Protein AF-U2EFZ4-F1 (afdb_monomer_lite)

Secondary structure (DSSP, 8-state):
--HHHHHHHHHHHHHHHHHHHHH------GGGEEEEEEEEE--SSSSS-EEEEEEEETTT--EEEEEE-TTS-EEEEEEE-----TT---EEEEEE-SSSSSSPEEEEEE--TT--EEEEEEEETTTTEEEEEEEEE-

Foldseek 3Di:
DDPVVVVVVVVVVVLVVVVCVVPVDPPDDPPQKDWADWDWDQQQLPPGTWIWTWIARNPQRWIKIWTQDPVRDIAIDGDHPPVCPPPFPHWDWDWDDPVPPNGTWIWIWTPDPPKIWIWTWHQDNVVRHIDTPDIDID

pLDDT: mean 73.67, std 16.58, range [37.84, 95.06]

Organism: NCBI:txid1033810

Structure (mmCIF, N/CA/C/O backbone):
data_AF-U2EFZ4-F1
#
_entry.id   AF-U2EFZ4-F1
#
loop_
_atom_site.group_PDB
_atom_site.id
_atom_site.type_symbol
_atom_site.label_atom_id
_atom_site.label_alt_id
_atom_site.label_comp_id
_atom_site.label_asym_id
_atom_site.label_entity_id
_atom_site.label_seq_id
_atom_site.pdbx_PDB_ins_code
_atom_site.Cartn_x
_atom_site.Cartn_y
_atom_site.Cartn_z
_atom_site.occupancy
_atom_site.B_iso_or_equiv
_atom_site.auth_seq_id
_atom_site.auth_comp_id
_atom_site.auth_asym_id
_atom_site.auth_atom_id
_atom_site.pdbx_PDB_model_num
ATOM 1 N N . MET A 1 1 ? 12.080 -4.711 21.475 1.00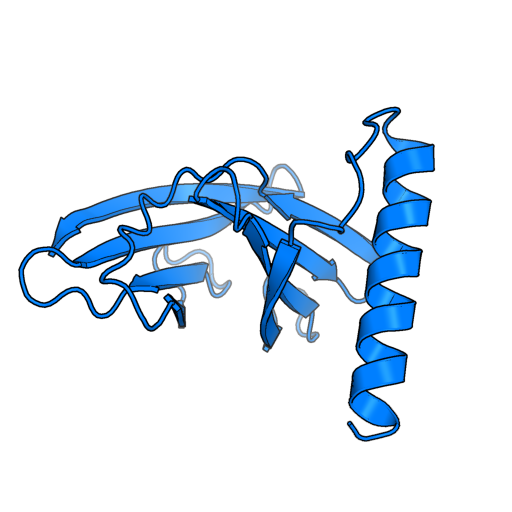 51.19 1 MET A N 1
ATOM 2 C CA . MET A 1 1 ? 12.094 -4.256 20.070 1.00 51.19 1 MET A CA 1
ATOM 3 C C . MET A 1 1 ? 13.453 -4.601 19.477 1.00 51.19 1 MET A C 1
ATOM 5 O O . MET A 1 1 ? 14.454 -4.150 20.029 1.00 51.19 1 MET A O 1
ATOM 9 N N . ASP A 1 2 ? 13.510 -5.480 18.474 1.00 50.62 2 ASP A N 1
ATOM 10 C CA . ASP A 1 2 ? 14.785 -5.988 17.942 1.00 50.62 2 ASP A CA 1
ATOM 11 C C . ASP A 1 2 ? 15.485 -4.972 17.013 1.00 50.62 2 ASP A C 1
ATOM 13 O O . ASP A 1 2 ? 14.916 -3.947 16.627 1.00 50.62 2 ASP A O 1
ATOM 17 N N . HIS A 1 3 ? 16.744 -5.241 16.664 1.00 37.84 3 HIS A N 1
ATOM 18 C CA . HIS A 1 3 ? 17.540 -4.365 15.799 1.00 37.84 3 HIS A CA 1
ATOM 19 C C . HIS A 1 3 ? 16.974 -4.205 14.378 1.00 37.84 3 HIS A C 1
ATOM 21 O O . HIS A 1 3 ? 17.187 -3.155 13.772 1.00 37.84 3 HIS A O 1
ATOM 27 N N . LYS A 1 4 ? 16.242 -5.195 13.851 1.00 43.72 4 LYS A N 1
ATOM 28 C CA . LYS A 1 4 ? 15.653 -5.134 12.505 1.00 43.72 4 LYS A CA 1
ATOM 29 C C . LYS A 1 4 ? 14.493 -4.144 12.459 1.00 43.72 4 LYS A C 1
ATOM 31 O O . LYS A 1 4 ? 14.428 -3.338 11.537 1.00 43.72 4 LYS A O 1
ATOM 36 N N . HIS A 1 5 ? 13.649 -4.129 13.490 1.00 38.03 5 HIS A N 1
ATOM 37 C CA . HIS A 1 5 ? 12.537 -3.180 13.597 1.00 38.03 5 HIS A CA 1
ATOM 38 C C . HIS A 1 5 ? 13.023 -1.726 13.665 1.00 38.03 5 HIS A C 1
ATOM 40 O O . HIS A 1 5 ? 12.467 -0.857 13.002 1.00 38.03 5 HIS A O 1
ATOM 46 N N . LYS A 1 6 ? 14.105 -1.454 14.408 1.00 41.19 6 LYS A N 1
ATOM 47 C CA . LYS A 1 6 ? 14.703 -0.108 14.476 1.00 41.19 6 LYS A CA 1
ATOM 48 C C . LYS A 1 6 ? 15.281 0.347 13.134 1.00 41.19 6 LYS A C 1
ATOM 50 O O . LYS A 1 6 ? 15.184 1.522 12.801 1.00 41.19 6 LYS A O 1
ATOM 55 N N . LEU A 1 7 ? 15.873 -0.577 12.375 1.00 47.34 7 LEU A N 1
ATOM 56 C CA . LEU A 1 7 ? 16.471 -0.280 11.077 1.00 47.34 7 LEU A CA 1
ATOM 57 C C . LEU A 1 7 ? 15.397 0.038 10.026 1.00 47.34 7 LEU A C 1
ATOM 59 O O . LEU A 1 7 ? 15.525 1.026 9.314 1.00 47.34 7 LEU A O 1
ATOM 63 N N . ILE A 1 8 ? 14.312 -0.741 9.986 1.00 51.56 8 ILE A N 1
ATOM 64 C CA . ILE A 1 8 ? 13.172 -0.511 9.081 1.00 51.56 8 ILE A CA 1
ATOM 65 C C . ILE A 1 8 ? 12.522 0.846 9.362 1.00 51.56 8 ILE A C 1
ATOM 67 O O . ILE A 1 8 ? 12.269 1.606 8.431 1.00 51.56 8 ILE A O 1
ATOM 71 N N . ILE A 1 9 ? 12.321 1.189 10.636 1.00 52.38 9 ILE A N 1
ATOM 72 C CA . ILE A 1 9 ? 11.780 2.495 11.031 1.00 52.38 9 ILE A CA 1
ATOM 73 C C . ILE A 1 9 ? 12.731 3.625 10.624 1.00 52.38 9 ILE A C 1
ATOM 75 O O . ILE A 1 9 ? 12.282 4.618 10.066 1.00 52.38 9 ILE A O 1
ATOM 79 N N . ALA A 1 10 ? 14.043 3.473 10.827 1.00 51.47 10 ALA A N 1
ATOM 80 C CA . ALA A 1 10 ? 15.019 4.489 10.434 1.00 51.47 10 ALA A CA 1
ATOM 81 C C . ALA A 1 10 ? 15.064 4.715 8.912 1.00 51.47 10 ALA A C 1
ATOM 83 O O . ALA A 1 10 ? 15.099 5.863 8.475 1.00 51.47 10 ALA A O 1
ATOM 84 N N . PHE A 1 11 ? 15.017 3.650 8.102 1.00 57.38 11 PHE A N 1
ATOM 85 C CA . PHE A 1 11 ? 14.945 3.771 6.640 1.00 57.38 11 PHE A CA 1
ATOM 86 C C . PHE A 1 11 ? 13.635 4.397 6.177 1.00 57.38 11 PHE A C 1
ATOM 88 O O . PHE A 1 11 ? 13.648 5.237 5.284 1.00 57.38 11 PHE A O 1
ATOM 95 N N . SER A 1 12 ? 12.530 4.044 6.830 1.00 55.84 12 SER A N 1
ATOM 96 C CA . SER A 1 12 ? 11.223 4.631 6.556 1.00 55.84 12 SER A CA 1
ATOM 97 C C . SER A 1 12 ? 11.242 6.131 6.849 1.00 55.84 12 SER A C 1
ATOM 99 O O . SER A 1 12 ? 10.974 6.930 5.960 1.00 55.84 12 SER A O 1
ATOM 101 N N . ILE A 1 13 ? 11.674 6.530 8.051 1.00 60.94 13 ILE A N 1
ATOM 102 C CA . ILE A 1 13 ? 11.815 7.937 8.451 1.00 60.94 13 ILE A CA 1
ATOM 103 C C . ILE A 1 13 ? 12.728 8.695 7.479 1.00 60.94 13 ILE A C 1
ATOM 105 O O . ILE A 1 13 ? 12.404 9.812 7.092 1.00 60.94 13 ILE A O 1
ATOM 109 N N . MET A 1 14 ? 13.840 8.095 7.042 1.00 59.66 14 MET A N 1
ATOM 110 C CA . MET A 1 14 ? 14.748 8.712 6.068 1.00 59.66 14 MET A CA 1
ATOM 111 C C . MET A 1 14 ? 14.122 8.859 4.678 1.00 59.66 14 MET A C 1
ATOM 113 O O . MET A 1 14 ? 14.277 9.916 4.071 1.00 59.66 14 MET A O 1
ATOM 117 N N . ALA A 1 15 ? 13.401 7.850 4.184 1.00 57.59 15 ALA A N 1
ATOM 118 C CA . ALA A 1 15 ? 12.684 7.921 2.910 1.00 57.59 15 ALA A CA 1
ATOM 119 C C . ALA A 1 15 ? 11.610 9.018 2.946 1.00 57.59 15 ALA A C 1
ATOM 121 O O . ALA A 1 15 ? 11.461 9.790 2.000 1.00 57.59 15 ALA A O 1
ATOM 122 N N . ILE A 1 16 ? 10.926 9.150 4.082 1.00 58.47 16 ILE A N 1
ATOM 123 C CA . ILE A 1 16 ? 9.890 10.157 4.275 1.00 58.47 16 ILE A CA 1
ATOM 124 C C . ILE A 1 16 ? 10.481 11.568 4.412 1.00 58.47 16 ILE A C 1
ATOM 126 O O . ILE A 1 16 ? 10.000 12.504 3.773 1.00 58.47 16 ILE A O 1
ATOM 130 N N . LEU A 1 17 ? 11.552 11.735 5.195 1.00 58.44 17 LEU A N 1
ATOM 131 C CA . LEU A 1 17 ? 12.275 13.006 5.317 1.00 58.44 17 LEU A CA 1
ATOM 132 C C . LEU A 1 17 ? 12.822 13.459 3.962 1.00 58.44 17 LEU A C 1
ATOM 134 O O . LEU A 1 17 ? 12.641 14.614 3.582 1.00 58.44 17 LEU A O 1
ATOM 138 N N . TYR A 1 18 ? 13.441 12.543 3.212 1.00 55.34 18 TYR A N 1
ATOM 139 C CA . TYR A 1 18 ? 13.945 12.814 1.869 1.00 55.34 18 TYR A CA 1
ATOM 140 C C . TYR A 1 18 ? 12.823 13.283 0.932 1.00 55.34 18 TYR A C 1
ATOM 142 O O . TYR A 1 18 ? 12.995 14.251 0.195 1.00 55.34 18 TYR A O 1
ATOM 150 N N . PHE A 1 19 ? 11.646 12.663 1.006 1.00 51.94 19 PHE A N 1
ATOM 151 C CA . PHE A 1 19 ? 10.503 13.026 0.173 1.00 51.94 19 PHE A CA 1
ATOM 152 C C . PHE A 1 19 ? 9.840 14.355 0.570 1.00 51.94 19 PHE A C 1
ATOM 154 O O . PHE A 1 19 ? 9.485 15.152 -0.305 1.00 51.94 19 PHE A O 1
ATOM 161 N N . SER A 1 20 ? 9.711 14.639 1.871 1.00 50.62 20 SER A N 1
ATOM 162 C CA . SER A 1 20 ? 9.193 15.926 2.364 1.00 50.62 20 SER A CA 1
ATOM 163 C C . SER A 1 20 ? 10.057 17.094 1.873 1.00 50.62 20 SER A C 1
ATOM 165 O O . SER A 1 20 ? 9.531 18.140 1.492 1.00 50.62 20 SER A O 1
ATOM 167 N N . MET A 1 21 ? 11.374 16.877 1.762 1.00 52.62 21 MET A N 1
ATOM 168 C CA . MET A 1 21 ? 12.298 17.844 1.164 1.00 52.62 21 MET A CA 1
ATOM 169 C C . MET A 1 21 ? 12.095 18.037 -0.349 1.00 52.62 21 MET A C 1
ATOM 171 O O . MET A 1 21 ? 12.297 19.146 -0.834 1.00 52.62 21 MET A O 1
ATOM 175 N N . GLN A 1 22 ? 11.703 16.999 -1.099 1.00 44.06 22 GLN A N 1
ATOM 176 C CA . GLN A 1 22 ? 11.525 17.078 -2.561 1.00 44.06 22 GLN A CA 1
ATOM 177 C C . GLN A 1 22 ? 10.180 17.681 -2.979 1.00 44.06 22 GLN A C 1
ATOM 179 O O . GLN A 1 22 ? 10.092 18.351 -4.005 1.00 44.06 22 GLN A O 1
ATOM 184 N N . THR A 1 23 ? 9.118 17.445 -2.206 1.00 42.50 23 THR A N 1
ATOM 185 C CA . THR A 1 23 ? 7.750 17.806 -2.618 1.00 42.50 23 THR A CA 1
ATOM 186 C C . THR A 1 23 ? 7.218 19.093 -2.002 1.00 42.50 23 THR A C 1
ATOM 188 O O . THR A 1 23 ? 6.112 19.509 -2.345 1.00 42.50 23 THR A O 1
ATOM 191 N N . ASN A 1 24 ? 7.966 19.732 -1.091 1.00 45.03 24 ASN A N 1
ATOM 192 C CA . ASN A 1 24 ? 7.490 20.858 -0.271 1.00 45.03 24 ASN A CA 1
ATOM 193 C C . ASN A 1 24 ? 6.188 20.555 0.499 1.00 45.03 24 ASN A C 1
ATOM 195 O O . ASN A 1 24 ? 5.548 21.459 1.039 1.00 45.03 24 ASN A O 1
ATOM 199 N N . LYS A 1 25 ? 5.794 19.280 0.582 1.00 45.22 25 LYS A N 1
ATOM 200 C CA . LYS A 1 25 ? 4.744 18.817 1.474 1.00 45.22 25 LYS A CA 1
ATOM 201 C C . LYS 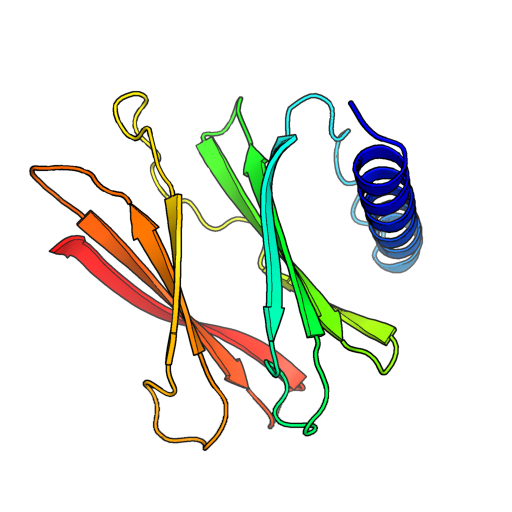A 1 25 ? 5.392 18.573 2.829 1.00 45.22 25 LYS A C 1
ATOM 203 O O . LYS A 1 25 ? 6.141 17.613 3.025 1.00 45.22 25 LYS A O 1
ATOM 208 N N . THR A 1 26 ? 5.137 19.475 3.769 1.00 42.72 26 THR A N 1
ATOM 209 C CA . THR A 1 26 ? 5.412 19.231 5.183 1.00 42.72 26 THR A CA 1
ATOM 210 C C . THR A 1 26 ? 4.475 18.131 5.647 1.00 42.72 26 THR A C 1
ATOM 212 O O . THR A 1 26 ? 3.306 18.387 5.930 1.00 42.72 26 THR A O 1
ATOM 215 N N . PHE A 1 27 ? 4.983 16.905 5.705 1.00 51.09 27 PHE A N 1
ATOM 216 C CA . PHE A 1 27 ? 4.345 15.863 6.487 1.00 51.09 27 PHE A CA 1
ATOM 217 C C . PHE A 1 27 ? 4.429 16.300 7.946 1.00 51.09 27 PHE A C 1
ATOM 219 O O . PHE A 1 27 ? 5.512 16.320 8.536 1.00 51.09 27 PHE A O 1
ATOM 226 N N . ALA A 1 28 ? 3.301 16.744 8.499 1.00 43.38 28 ALA A N 1
ATOM 227 C CA . ALA A 1 28 ? 3.195 17.008 9.920 1.00 43.38 28 ALA A CA 1
ATOM 228 C C . ALA A 1 28 ? 3.555 15.710 10.651 1.00 43.38 28 ALA A C 1
ATOM 230 O O . ALA A 1 28 ? 2.939 14.676 10.424 1.00 43.38 28 ALA A O 1
ATOM 231 N N . ALA A 1 29 ? 4.643 15.794 11.413 1.00 43.62 29 ALA A N 1
ATOM 232 C CA . ALA A 1 29 ? 5.210 14.830 12.340 1.00 43.62 29 ALA A CA 1
ATOM 233 C C . ALA A 1 29 ? 4.468 13.484 12.486 1.00 43.62 29 ALA A C 1
ATOM 235 O O . ALA A 1 29 ? 3.325 13.422 12.931 1.00 43.62 29 ALA A O 1
ATOM 236 N N . TYR A 1 30 ? 5.210 12.398 12.254 1.00 51.28 30 TYR A N 1
ATOM 237 C CA . TYR A 1 30 ? 4.889 10.992 12.551 1.00 51.28 30 TYR A CA 1
ATOM 238 C C . TYR A 1 30 ? 4.491 10.694 14.014 1.00 51.28 30 TYR A C 1
ATOM 240 O O . TYR A 1 30 ? 4.424 9.532 14.398 1.00 51.28 30 TYR A O 1
ATOM 248 N N . GLU A 1 31 ? 4.231 11.700 14.849 1.00 54.09 31 GLU A N 1
ATOM 249 C CA . GLU A 1 31 ? 3.790 11.521 16.236 1.00 54.09 31 GLU A CA 1
ATOM 250 C C . GLU A 1 31 ? 2.438 10.802 16.331 1.00 54.09 31 GLU A C 1
ATOM 252 O O . GLU A 1 31 ? 2.186 10.127 17.324 1.00 54.09 31 GLU A O 1
ATOM 257 N N . ASN A 1 32 ? 1.613 10.884 15.282 1.00 60.62 32 ASN A N 1
ATOM 258 C CA . ASN A 1 32 ? 0.274 10.294 15.241 1.00 60.62 32 ASN A CA 1
ATOM 259 C C . ASN A 1 32 ? 0.153 9.101 14.281 1.00 60.62 32 ASN A C 1
ATOM 261 O O . ASN A 1 32 ? -0.962 8.692 13.979 1.00 60.62 32 ASN A O 1
ATOM 265 N N . TYR A 1 33 ? 1.259 8.560 13.761 1.00 67.31 33 TYR A N 1
ATOM 266 C CA . TYR A 1 33 ? 1.206 7.449 12.809 1.00 67.31 33 TYR A CA 1
ATOM 267 C C . TYR A 1 33 ? 1.759 6.160 13.407 1.00 67.31 33 TYR A C 1
ATOM 269 O O . TYR A 1 33 ? 2.957 6.047 13.668 1.00 67.31 33 TYR A O 1
ATOM 277 N N . ASP A 1 34 ? 0.896 5.153 13.524 1.00 73.50 34 ASP A N 1
ATOM 278 C CA . ASP A 1 34 ? 1.299 3.797 13.881 1.00 73.50 34 ASP A CA 1
ATOM 279 C C . ASP A 1 34 ? 1.633 2.997 12.618 1.00 73.50 34 ASP A C 1
ATOM 281 O O . ASP A 1 34 ? 0.854 2.949 11.659 1.00 73.50 34 ASP A O 1
ATOM 285 N N . LEU A 1 35 ? 2.796 2.334 12.617 1.00 75.69 35 LEU A N 1
ATOM 286 C CA . LEU A 1 35 ? 3.138 1.364 11.577 1.00 75.69 35 LEU A CA 1
ATOM 287 C C . LEU A 1 35 ? 2.174 0.180 11.672 1.00 75.69 35 LEU A C 1
ATOM 289 O O . LEU A 1 35 ? 2.212 -0.584 12.637 1.00 75.69 35 LEU A O 1
ATOM 293 N N . TYR A 1 36 ? 1.361 0.006 10.637 1.00 76.31 36 TYR A N 1
ATOM 294 C CA . TYR A 1 36 ? 0.340 -1.029 10.595 1.00 76.31 36 TYR A CA 1
ATOM 295 C C . TYR A 1 36 ? 0.830 -2.300 9.901 1.00 76.31 36 TYR A C 1
ATOM 297 O O . TYR A 1 36 ? 0.602 -3.412 10.375 1.00 76.31 36 TYR A O 1
ATOM 305 N N . HIS A 1 37 ? 1.504 -2.149 8.760 1.00 81.25 37 HIS A N 1
ATOM 306 C CA . HIS A 1 37 ? 1.946 -3.279 7.948 1.00 81.25 37 HIS A CA 1
ATOM 307 C C . HIS A 1 37 ? 3.206 -2.933 7.156 1.00 81.25 37 HIS A C 1
ATOM 309 O O . HIS A 1 37 ? 3.366 -1.805 6.690 1.00 81.25 37 HIS A O 1
ATOM 315 N N . SER A 1 38 ? 4.084 -3.918 6.955 1.00 84.44 38 SER A N 1
ATOM 316 C CA . SER A 1 38 ? 5.154 -3.823 5.964 1.00 84.44 38 SER A CA 1
ATOM 317 C C . SER A 1 38 ? 5.453 -5.184 5.348 1.00 84.44 38 SER A C 1
ATOM 319 O O . SER A 1 38 ? 5.565 -6.184 6.058 1.00 84.44 38 SER A O 1
ATOM 321 N N . THR A 1 39 ? 5.584 -5.218 4.025 1.00 87.81 39 THR A N 1
ATOM 322 C CA . THR A 1 39 ? 5.859 -6.438 3.259 1.00 87.81 39 THR A CA 1
ATOM 323 C C . THR A 1 39 ? 6.629 -6.121 1.977 1.00 87.81 39 THR A C 1
ATOM 325 O O . THR A 1 39 ? 6.833 -4.956 1.645 1.00 87.81 39 THR A O 1
ATOM 328 N N . HIS A 1 40 ? 7.094 -7.165 1.292 1.00 89.12 40 HIS A N 1
ATOM 329 C CA . HIS A 1 40 ? 7.840 -7.076 0.041 1.00 89.12 40 HIS A CA 1
ATOM 330 C C . HIS A 1 40 ? 7.116 -7.857 -1.060 1.00 89.12 40 HIS A C 1
ATOM 332 O O . HIS A 1 40 ? 6.947 -9.071 -0.916 1.00 89.12 40 HIS A O 1
ATOM 338 N N . HIS A 1 41 ? 6.740 -7.189 -2.151 1.00 90.19 41 HIS A N 1
ATOM 339 C CA . HIS A 1 41 ? 5.973 -7.761 -3.268 1.00 90.19 41 HIS A CA 1
ATOM 340 C C . HIS A 1 41 ? 6.315 -7.043 -4.580 1.00 90.19 41 HIS A C 1
ATOM 342 O O . HIS A 1 41 ? 6.731 -5.897 -4.521 1.00 90.19 41 HIS A O 1
ATOM 348 N N . ASP A 1 42 ? 6.182 -7.688 -5.740 1.00 91.00 42 ASP A N 1
ATOM 349 C CA . ASP A 1 42 ? 6.357 -7.000 -7.035 1.00 91.00 42 ASP A CA 1
ATOM 350 C C . ASP A 1 42 ? 5.075 -6.234 -7.370 1.00 91.00 42 ASP A C 1
ATOM 352 O O . ASP A 1 42 ? 4.082 -6.831 -7.782 1.00 91.00 42 ASP A O 1
ATOM 356 N N . LEU A 1 43 ? 5.072 -4.934 -7.085 1.00 91.75 43 LEU A N 1
ATOM 357 C CA . LEU A 1 43 ? 3.910 -4.053 -7.218 1.00 91.75 43 LEU A CA 1
ATOM 358 C C . LEU A 1 43 ? 4.028 -3.139 -8.442 1.00 91.75 43 LEU A C 1
ATOM 360 O O . LEU A 1 43 ? 3.047 -2.520 -8.837 1.00 91.75 43 LEU A O 1
ATOM 364 N N . THR A 1 44 ? 5.215 -3.045 -9.037 1.00 91.00 44 THR A N 1
ATOM 365 C CA . THR A 1 44 ? 5.490 -2.239 -10.235 1.00 91.00 44 THR A CA 1
ATOM 366 C C . THR A 1 44 ? 5.635 -3.076 -11.508 1.00 91.00 44 THR A C 1
ATOM 368 O O . THR A 1 44 ? 5.815 -2.524 -12.595 1.00 91.00 44 THR A O 1
ATOM 371 N N . GLY A 1 45 ? 5.547 -4.406 -11.405 1.00 89.69 45 GLY A N 1
ATOM 372 C CA . GLY A 1 45 ? 5.641 -5.329 -12.538 1.00 89.69 45 GLY A CA 1
ATOM 373 C C . GLY A 1 45 ? 7.055 -5.444 -13.106 1.00 89.69 45 GLY A C 1
ATOM 374 O O . GLY A 1 45 ? 7.243 -5.817 -14.268 1.00 89.69 45 GLY A O 1
ATOM 375 N N . ASN A 1 46 ? 8.068 -5.087 -12.316 1.00 87.69 46 ASN A N 1
ATOM 376 C CA . ASN A 1 46 ? 9.457 -5.030 -12.758 1.00 87.69 46 ASN A CA 1
ATOM 377 C C . ASN A 1 46 ? 10.239 -6.327 -12.446 1.00 87.69 46 ASN A C 1
ATOM 379 O O . ASN A 1 46 ? 11.449 -6.399 -12.690 1.00 87.69 46 ASN A O 1
ATOM 383 N N . ASN A 1 47 ? 9.546 -7.375 -11.975 1.00 88.44 47 ASN A N 1
ATOM 384 C CA . ASN A 1 47 ? 10.079 -8.660 -11.507 1.00 88.44 47 ASN A CA 1
ATOM 385 C C . ASN A 1 47 ? 11.002 -8.554 -10.288 1.00 88.44 47 ASN A C 1
ATOM 387 O O . ASN A 1 47 ? 11.831 -9.440 -10.039 1.00 88.44 47 ASN A O 1
ATOM 391 N N . LYS A 1 48 ? 10.879 -7.479 -9.514 1.00 88.00 48 LYS A N 1
ATOM 392 C CA . LYS A 1 48 ? 11.623 -7.267 -8.278 1.00 88.00 48 LYS A CA 1
ATOM 393 C C . LYS A 1 48 ? 10.665 -6.886 -7.164 1.00 88.00 48 LYS A C 1
ATOM 395 O O . LYS A 1 48 ? 9.507 -6.575 -7.381 1.00 88.00 48 LYS A O 1
ATOM 400 N N . LYS A 1 49 ? 11.135 -7.041 -5.929 1.00 88.38 49 LYS A N 1
ATOM 401 C CA . LYS A 1 49 ? 10.288 -6.829 -4.759 1.00 88.38 49 LYS A CA 1
ATOM 402 C C . LYS A 1 49 ? 10.343 -5.373 -4.328 1.00 88.38 49 LYS A C 1
ATOM 404 O O . LYS A 1 49 ? 11.385 -4.927 -3.852 1.00 88.38 49 LYS A O 1
ATOM 409 N N . ASP A 1 50 ? 9.196 -4.725 -4.385 1.00 87.44 50 ASP A N 1
ATOM 410 C CA . ASP A 1 50 ? 8.935 -3.404 -3.841 1.00 87.44 50 ASP A CA 1
ATOM 411 C C . ASP A 1 50 ? 8.568 -3.520 -2.362 1.00 87.44 50 ASP A C 1
ATOM 413 O O . ASP A 1 50 ? 7.942 -4.492 -1.923 1.00 87.44 50 ASP A O 1
ATOM 417 N N . GLN A 1 51 ? 8.961 -2.530 -1.568 1.00 87.19 51 GLN A N 1
ATOM 418 C CA . GLN A 1 51 ? 8.587 -2.461 -0.164 1.00 87.19 51 GLN A CA 1
ATOM 419 C C . GLN A 1 51 ? 7.274 -1.694 -0.011 1.00 87.19 51 GLN A C 1
ATOM 421 O O . GLN A 1 51 ? 7.226 -0.488 -0.233 1.00 87.19 51 GLN A O 1
ATOM 426 N N . LEU A 1 52 ? 6.232 -2.381 0.451 1.00 87.75 52 LEU A N 1
ATOM 427 C CA . LEU A 1 52 ? 4.983 -1.773 0.896 1.00 87.75 52 LEU A CA 1
ATOM 428 C C . LEU A 1 52 ? 5.083 -1.424 2.383 1.00 87.75 52 LEU A C 1
ATOM 430 O O . LEU A 1 52 ? 5.493 -2.257 3.200 1.00 87.75 52 LEU A O 1
ATOM 434 N N . ILE A 1 53 ? 4.672 -0.214 2.747 1.00 84.44 53 ILE A N 1
ATOM 435 C CA . ILE A 1 53 ? 4.580 0.251 4.130 1.00 84.44 53 ILE A CA 1
ATOM 436 C C . ILE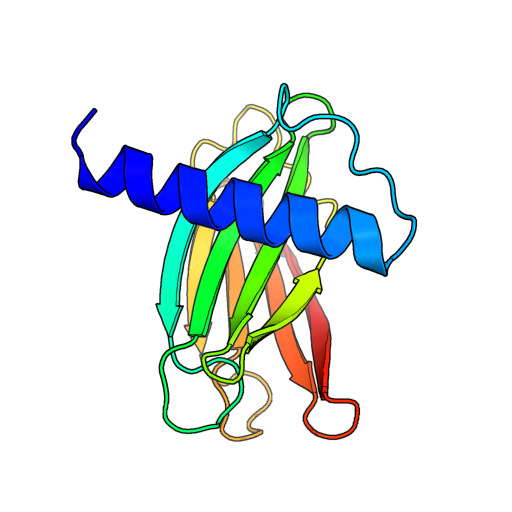 A 1 53 ? 3.249 0.970 4.315 1.00 84.44 53 ILE A C 1
ATOM 438 O O . ILE A 1 53 ? 2.922 1.881 3.561 1.00 84.44 53 ILE A O 1
ATOM 442 N N . ILE A 1 54 ? 2.481 0.563 5.321 1.00 81.75 54 ILE A N 1
ATOM 443 C CA . ILE A 1 54 ? 1.169 1.135 5.618 1.00 81.75 54 ILE A CA 1
ATOM 444 C C . ILE A 1 54 ? 1.185 1.707 7.027 1.00 81.75 54 ILE A C 1
ATOM 446 O O . ILE A 1 54 ? 1.531 1.005 7.982 1.00 81.75 54 ILE A O 1
ATOM 450 N N . TYR A 1 55 ? 0.762 2.960 7.147 1.00 79.12 55 TYR A N 1
ATOM 451 C CA . TYR A 1 55 ? 0.623 3.667 8.412 1.00 79.12 55 TYR A CA 1
ATOM 452 C C . TYR A 1 55 ? -0.839 4.020 8.668 1.00 79.12 55 TYR A C 1
ATOM 454 O O . TYR A 1 55 ? -1.557 4.388 7.736 1.00 79.12 55 TYR A O 1
ATOM 462 N N . LYS A 1 56 ? -1.262 3.951 9.931 1.00 75.19 56 LYS A N 1
ATOM 463 C CA . LYS A 1 56 ? -2.551 4.477 10.389 1.00 75.19 56 LYS A CA 1
ATOM 464 C C . LYS A 1 56 ? -2.319 5.792 11.124 1.00 75.19 56 LYS A C 1
ATOM 466 O O . LYS A 1 56 ? -1.566 5.806 12.091 1.00 75.19 56 LYS A O 1
ATOM 471 N N . ASP A 1 57 ? -2.997 6.848 10.697 1.00 72.81 57 ASP A N 1
ATOM 472 C CA . ASP A 1 57 ? -3.166 8.066 11.483 1.00 72.81 57 ASP A CA 1
ATOM 473 C C . ASP A 1 57 ? -4.128 7.766 12.638 1.00 72.81 57 ASP A C 1
ATOM 475 O O . ASP A 1 57 ? -5.303 7.455 12.416 1.00 72.81 57 ASP A O 1
ATOM 479 N N . VAL A 1 58 ? -3.627 7.802 13.870 1.00 69.69 58 VAL A N 1
ATOM 480 C CA . VAL A 1 58 ? -4.420 7.509 15.068 1.00 69.69 58 VAL A CA 1
ATOM 481 C C . VAL A 1 58 ? -5.297 8.681 15.508 1.00 69.69 58 VAL A C 1
ATOM 483 O O . VAL A 1 58 ? -6.166 8.485 16.351 1.00 69.69 58 VAL A O 1
ATOM 486 N N . VAL A 1 59 ? -5.096 9.881 14.956 1.00 70.56 59 VAL A N 1
ATOM 487 C CA . VAL A 1 59 ? -5.890 11.074 15.288 1.00 70.56 59 VAL A CA 1
ATOM 488 C C . VAL A 1 59 ? -6.994 11.296 14.263 1.00 70.56 59 VAL A C 1
ATOM 490 O O . VAL A 1 59 ? -8.127 11.591 14.636 1.00 70.56 59 VAL A O 1
ATOM 493 N N . GLU A 1 60 ? -6.674 11.161 12.977 1.00 68.19 60 GLU A N 1
ATOM 494 C CA . GLU A 1 60 ? -7.626 11.415 11.888 1.00 68.19 60 GLU A CA 1
ATOM 495 C C . GLU A 1 60 ? -8.290 10.144 11.333 1.00 68.19 60 GLU A C 1
ATOM 497 O O . GLU A 1 60 ? -9.111 10.243 10.422 1.00 68.19 60 GLU A O 1
ATOM 502 N N . GLU A 1 61 ? -7.932 8.961 11.851 1.00 69.19 61 GLU A N 1
ATOM 503 C CA . GLU A 1 61 ? -8.372 7.648 11.349 1.00 69.19 61 GLU A CA 1
ATOM 504 C C . GLU A 1 61 ? -8.121 7.469 9.841 1.00 69.19 61 GLU A C 1
ATOM 506 O O . GLU A 1 61 ? -8.943 6.930 9.105 1.00 69.19 61 GLU A O 1
ATOM 511 N N . ARG A 1 62 ? -6.972 7.932 9.346 1.00 72.00 62 ARG A N 1
ATOM 512 C CA . ARG A 1 62 ? -6.584 7.832 7.929 1.00 72.00 62 ARG A CA 1
ATOM 513 C C . ARG A 1 62 ? -5.529 6.766 7.708 1.00 72.00 62 ARG A C 1
ATOM 515 O O . ARG A 1 62 ? -4.808 6.394 8.629 1.00 72.00 62 ARG A O 1
ATOM 522 N N . ILE A 1 63 ? -5.406 6.297 6.467 1.00 76.44 63 ILE A N 1
ATOM 523 C CA . ILE A 1 63 ? -4.318 5.404 6.066 1.00 76.44 63 ILE A CA 1
ATOM 524 C C . ILE A 1 63 ? -3.418 6.089 5.044 1.00 76.44 63 ILE A C 1
ATOM 526 O O . ILE A 1 63 ? -3.892 6.687 4.076 1.00 76.44 63 ILE A O 1
ATOM 530 N N . ALA A 1 64 ? -2.112 5.963 5.270 1.00 76.69 64 ALA A N 1
ATOM 531 C CA . ALA A 1 64 ? -1.074 6.310 4.313 1.00 76.69 64 ALA A CA 1
ATOM 532 C C . ALA A 1 64 ? -0.380 5.030 3.836 1.00 76.69 64 ALA A C 1
ATOM 534 O O . ALA A 1 64 ? 0.016 4.194 4.653 1.00 76.69 64 ALA A O 1
ATOM 535 N N . ILE A 1 65 ? -0.226 4.881 2.521 1.00 81.50 65 ILE A N 1
ATOM 536 C CA . ILE A 1 65 ? 0.463 3.750 1.897 1.00 81.50 65 ILE A CA 1
ATOM 537 C C . ILE A 1 65 ? 1.681 4.277 1.151 1.00 81.50 65 ILE A C 1
ATOM 539 O O . ILE A 1 65 ? 1.575 5.165 0.307 1.00 81.50 65 ILE A O 1
ATOM 543 N N . HIS A 1 66 ? 2.843 3.729 1.475 1.00 81.50 66 HIS A N 1
ATOM 544 C CA . HIS A 1 66 ? 4.110 4.037 0.836 1.00 81.50 66 HIS A CA 1
ATOM 545 C C . HIS A 1 66 ? 4.608 2.784 0.130 1.00 81.50 66 HIS A C 1
ATOM 547 O O . HIS A 1 66 ? 4.620 1.699 0.712 1.00 81.50 66 HIS A O 1
ATOM 553 N N . ILE A 1 67 ? 5.039 2.946 -1.113 1.00 82.56 67 ILE A N 1
ATOM 554 C CA . ILE A 1 67 ? 5.619 1.883 -1.923 1.00 82.56 67 ILE A CA 1
ATOM 555 C C . ILE A 1 67 ? 6.987 2.373 -2.359 1.00 82.56 67 ILE A C 1
ATOM 557 O O . ILE A 1 67 ? 7.101 3.388 -3.043 1.00 82.56 67 ILE A O 1
ATOM 561 N N . ILE A 1 68 ? 8.025 1.676 -1.917 1.00 83.19 68 ILE A N 1
ATOM 562 C CA . ILE A 1 68 ? 9.406 1.958 -2.289 1.00 83.19 68 ILE A CA 1
ATOM 563 C C . ILE A 1 68 ? 9.809 0.875 -3.277 1.00 83.19 68 ILE A C 1
ATOM 565 O O . ILE A 1 68 ? 10.033 -0.272 -2.887 1.00 83.19 68 ILE A O 1
ATOM 569 N N . SER A 1 69 ? 9.866 1.250 -4.546 1.00 81.38 69 SER A N 1
ATOM 570 C CA . SER A 1 69 ? 10.380 0.385 -5.594 1.00 81.38 69 SER A CA 1
ATOM 571 C C . SER A 1 69 ? 11.900 0.295 -5.518 1.00 81.38 69 SER A C 1
ATOM 573 O O . SER A 1 69 ? 12.588 1.184 -5.002 1.00 81.38 69 SER A O 1
ATOM 575 N N . ASP A 1 70 ? 12.444 -0.816 -5.996 1.00 72.94 70 ASP A N 1
ATOM 576 C CA . ASP A 1 70 ? 13.876 -1.104 -5.941 1.00 72.94 70 ASP A CA 1
ATOM 577 C C . ASP A 1 70 ? 14.715 -0.202 -6.871 1.00 72.94 70 ASP A C 1
ATOM 579 O O . ASP A 1 70 ? 15.918 -0.029 -6.666 1.00 72.94 70 ASP A O 1
ATOM 583 N N . ASP A 1 71 ? 14.076 0.412 -7.867 1.00 70.38 71 ASP A N 1
ATOM 584 C CA . ASP A 1 71 ? 14.639 1.489 -8.684 1.00 70.38 71 ASP A CA 1
ATOM 585 C C . ASP A 1 71 ? 14.677 2.847 -7.952 1.00 70.38 71 ASP A C 1
ATOM 587 O O . ASP A 1 71 ? 15.015 3.870 -8.548 1.00 70.38 71 ASP A O 1
ATOM 591 N N . PHE A 1 72 ? 14.383 2.841 -6.647 1.00 63.97 72 PHE A N 1
ATOM 592 C CA . PHE A 1 72 ? 14.269 3.991 -5.753 1.00 63.97 72 PHE A CA 1
ATOM 593 C C . PHE A 1 72 ? 13.129 4.955 -6.106 1.00 63.97 72 PHE A C 1
ATOM 595 O O . PHE A 1 72 ? 13.033 6.029 -5.501 1.00 63.97 72 PHE A O 1
ATOM 602 N N . ASN A 1 73 ? 12.220 4.578 -7.014 1.00 69.88 73 ASN A N 1
ATOM 603 C CA . ASN A 1 73 ? 10.967 5.301 -7.159 1.00 69.88 73 ASN A CA 1
ATOM 604 C C . ASN A 1 73 ? 10.105 5.065 -5.920 1.00 69.88 73 ASN A C 1
ATOM 606 O O . ASN A 1 73 ? 9.928 3.944 -5.449 1.00 69.88 73 ASN A O 1
ATOM 610 N N . THR A 1 74 ? 9.587 6.154 -5.362 1.00 66.62 74 THR A N 1
ATOM 611 C CA . THR A 1 74 ? 8.671 6.096 -4.225 1.00 66.62 74 THR A CA 1
ATOM 612 C C . THR A 1 74 ? 7.296 6.538 -4.695 1.00 66.62 74 THR A C 1
ATOM 614 O O . THR A 1 74 ? 7.136 7.666 -5.163 1.00 66.62 74 THR A O 1
ATOM 617 N N . TYR A 1 75 ? 6.309 5.660 -4.548 1.00 72.81 75 TYR A N 1
ATOM 618 C CA . TYR A 1 75 ? 4.905 5.949 -4.813 1.00 72.81 75 TYR A CA 1
ATOM 619 C C . TYR A 1 75 ? 4.180 6.091 -3.486 1.00 72.81 75 TYR A C 1
ATOM 621 O O . TYR A 1 75 ? 4.349 5.271 -2.581 1.00 72.81 75 TYR A O 1
ATOM 629 N N . ILE A 1 76 ? 3.384 7.147 -3.360 1.00 66.56 76 ILE A N 1
ATOM 630 C CA . ILE A 1 76 ? 2.661 7.435 -2.128 1.00 66.56 76 ILE A CA 1
ATOM 631 C C . ILE A 1 76 ? 1.188 7.617 -2.454 1.00 66.56 76 ILE A C 1
ATOM 633 O O . ILE A 1 76 ? 0.813 8.471 -3.256 1.00 66.56 76 ILE A O 1
ATOM 637 N N . LEU A 1 77 ? 0.366 6.812 -1.788 1.00 69.38 77 LEU A N 1
ATOM 638 C CA . LEU A 1 77 ? -1.078 6.971 -1.735 1.00 69.38 77 LEU A CA 1
ATOM 639 C C . LEU A 1 77 ? -1.415 7.531 -0.349 1.00 69.38 77 LEU A C 1
ATOM 641 O O . LEU A 1 77 ? -1.405 6.819 0.658 1.00 69.38 77 LEU A O 1
ATOM 645 N N . GLU A 1 78 ? -1.672 8.832 -0.298 1.00 63.12 78 GLU A N 1
ATOM 646 C CA . GLU A 1 78 ? -2.064 9.560 0.911 1.00 63.12 78 GLU A CA 1
ATOM 647 C C . GLU A 1 78 ? -3.575 9.806 0.944 1.00 63.12 78 GLU A C 1
ATOM 649 O O . GLU A 1 78 ? -4.235 9.900 -0.092 1.00 63.12 78 GLU A O 1
ATOM 654 N N . GLY A 1 79 ? -4.117 9.996 2.150 1.00 52.78 79 GLY A N 1
ATOM 655 C CA . GLY A 1 79 ? -5.476 10.514 2.322 1.00 52.78 79 GLY A CA 1
ATOM 656 C C . GLY A 1 79 ? -6.577 9.509 1.991 1.00 52.78 79 GLY A C 1
ATOM 657 O O . GLY A 1 79 ? -7.714 9.908 1.729 1.00 52.78 79 GLY A O 1
ATOM 658 N N . ILE A 1 80 ? -6.270 8.208 2.025 1.00 63.31 80 ILE A N 1
ATOM 659 C CA . ILE A 1 80 ? -7.298 7.176 1.942 1.00 63.31 80 ILE A CA 1
ATOM 660 C C . ILE A 1 80 ? -8.060 7.219 3.266 1.00 63.31 80 ILE A C 1
ATOM 662 O O . ILE A 1 80 ? -7.589 6.738 4.301 1.00 63.31 80 ILE A O 1
ATOM 666 N N . ASN A 1 81 ? -9.249 7.823 3.223 1.00 61.19 81 ASN A N 1
ATOM 667 C CA . ASN A 1 81 ? -10.207 7.791 4.321 1.00 61.19 81 ASN A CA 1
ATOM 668 C C . ASN A 1 81 ? -10.799 6.379 4.399 1.00 61.19 81 ASN A C 1
ATOM 670 O O . ASN A 1 81 ? -11.908 6.113 3.927 1.00 61.19 81 ASN A O 1
ATOM 674 N N . ILE A 1 82 ? -10.028 5.455 4.962 1.00 63.28 82 ILE A N 1
ATOM 675 C CA . ILE A 1 82 ? -10.592 4.233 5.515 1.00 63.28 82 ILE A CA 1
ATOM 676 C C . ILE A 1 82 ? -11.240 4.679 6.808 1.00 63.28 82 ILE A C 1
ATOM 678 O O . ILE A 1 82 ? -10.524 5.047 7.721 1.00 63.28 82 ILE A O 1
ATOM 682 N N . GLN A 1 83 ? -12.571 4.698 6.892 1.00 58.09 83 GLN A N 1
ATOM 683 C CA . GLN A 1 83 ? -13.211 4.886 8.194 1.00 58.09 83 GLN A CA 1
ATOM 684 C C . GLN A 1 83 ? -12.916 3.651 9.044 1.00 58.09 83 GLN A C 1
ATOM 686 O O . GLN A 1 83 ? -13.636 2.650 8.997 1.00 58.09 83 GLN A O 1
ATOM 691 N N . VAL A 1 84 ? -11.794 3.716 9.755 1.00 57.56 84 VAL A N 1
ATOM 692 C CA . VAL A 1 84 ? -11.348 2.727 10.722 1.00 57.56 84 VAL A CA 1
ATOM 693 C C . VAL A 1 84 ? -12.007 3.086 12.051 1.00 57.56 84 VAL A C 1
ATOM 695 O O . VAL A 1 84 ? -11.337 3.549 12.961 1.00 57.56 84 VAL A O 1
ATOM 698 N N . ASP A 1 85 ? -13.328 2.882 12.126 1.00 56.88 85 ASP A N 1
ATOM 699 C CA . ASP A 1 85 ? -14.092 2.880 13.384 1.00 56.88 85 ASP A CA 1
ATOM 700 C C . ASP A 1 85 ? -13.271 2.164 14.468 1.00 56.88 85 ASP A C 1
ATOM 702 O O . ASP A 1 85 ? -12.692 1.116 14.180 1.00 56.88 85 ASP A O 1
ATOM 706 N N . ASP A 1 86 ? -13.217 2.706 15.686 1.00 58.22 86 ASP A N 1
ATOM 707 C CA . ASP A 1 86 ? -12.466 2.173 16.835 1.00 58.22 86 ASP A CA 1
ATOM 708 C C . ASP A 1 86 ? -12.664 0.662 17.095 1.00 58.22 86 ASP A C 1
ATOM 710 O O . ASP A 1 86 ? -11.823 0.011 17.719 1.00 58.22 86 ASP A O 1
ATOM 714 N N . SER A 1 87 ? -13.757 0.067 16.604 1.00 56.84 87 SER A N 1
ATOM 715 C CA . SER A 1 87 ? -14.006 -1.384 16.635 1.00 56.84 87 SER A CA 1
ATOM 716 C C . SER A 1 87 ? -13.174 -2.213 15.640 1.00 56.84 87 SER A C 1
ATOM 718 O O . SER A 1 87 ? -13.090 -3.440 15.767 1.00 56.84 87 SER A O 1
ATOM 720 N N . ILE A 1 88 ? -12.541 -1.577 14.653 1.00 58.03 88 ILE A N 1
ATOM 721 C CA . ILE A 1 88 ? -11.662 -2.214 13.676 1.00 58.03 88 ILE A CA 1
ATOM 722 C C . ILE A 1 88 ? -10.291 -2.429 14.308 1.00 58.03 88 ILE A C 1
ATOM 724 O O . ILE A 1 88 ? -9.456 -1.534 14.433 1.00 58.03 88 ILE A O 1
ATOM 728 N N . THR A 1 89 ? -10.053 -3.685 14.660 1.00 60.78 89 THR A N 1
ATOM 729 C CA . THR A 1 89 ? -8.810 -4.125 15.290 1.00 60.78 89 THR A CA 1
ATOM 730 C C . THR A 1 89 ? -7.756 -4.566 14.280 1.00 60.78 89 THR A C 1
ATOM 732 O O . THR A 1 89 ? -6.575 -4.550 14.621 1.00 60.78 89 THR A O 1
ATOM 735 N N . THR A 1 90 ? -8.144 -4.939 13.04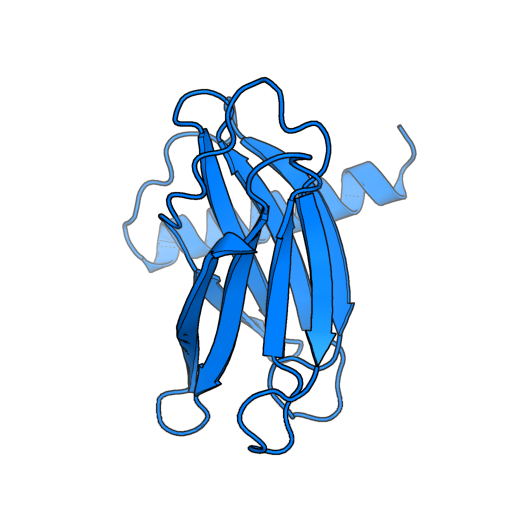8 1.00 72.94 90 THR A N 1
ATOM 736 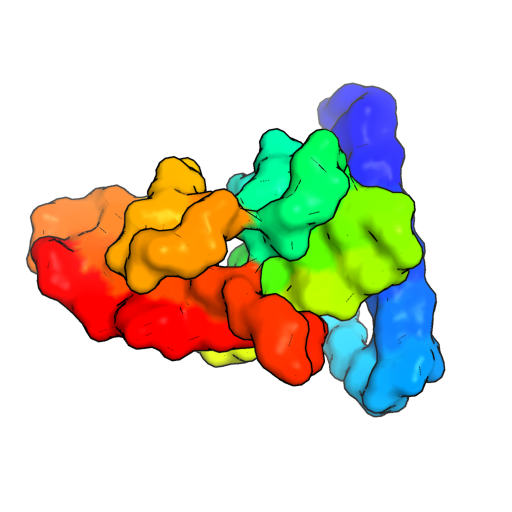C CA . THR A 1 90 ? -7.199 -5.403 12.014 1.00 72.94 90 THR A CA 1
ATOM 737 C C . THR A 1 90 ? -7.485 -4.812 10.625 1.00 72.94 90 THR A C 1
ATOM 739 O O . THR A 1 90 ? -8.580 -4.967 10.081 1.00 72.94 90 THR A O 1
ATOM 742 N N . LEU A 1 91 ? -6.479 -4.166 10.034 1.00 78.81 91 LEU A N 1
ATOM 743 C CA . LEU A 1 91 ? -6.331 -3.939 8.600 1.00 78.81 91 LEU A CA 1
ATOM 744 C C . LEU A 1 91 ? -5.532 -5.107 8.028 1.00 78.81 91 LEU A C 1
ATOM 746 O O . LEU A 1 91 ? -4.458 -5.460 8.517 1.00 78.81 91 LEU A O 1
ATOM 750 N N . ASN A 1 92 ? -6.067 -5.697 6.978 1.00 86.62 92 ASN A N 1
ATOM 751 C CA . ASN A 1 92 ? -5.486 -6.813 6.269 1.00 86.62 92 ASN A CA 1
ATOM 752 C C . ASN A 1 92 ? -5.064 -6.348 4.879 1.00 86.62 92 ASN A C 1
ATOM 754 O O . ASN A 1 92 ? -5.669 -5.444 4.296 1.00 86.62 92 ASN A O 1
ATOM 758 N N . VAL A 1 93 ? -4.017 -6.989 4.373 1.00 90.38 93 VAL A N 1
ATOM 759 C CA . VAL A 1 93 ? -3.427 -6.709 3.068 1.00 90.38 93 VAL A CA 1
ATOM 760 C C . VAL A 1 93 ? -3.390 -8.014 2.290 1.00 90.38 93 VAL A C 1
ATOM 762 O O . VAL A 1 93 ? -2.905 -9.025 2.802 1.00 90.38 93 VAL A O 1
ATOM 765 N N . ALA A 1 94 ? -3.894 -7.989 1.065 1.00 92.88 94 ALA A N 1
ATOM 766 C CA . ALA A 1 94 ? -3.767 -9.076 0.108 1.00 92.88 94 ALA A CA 1
ATOM 767 C C . ALA A 1 94 ? -3.274 -8.537 -1.237 1.00 92.88 94 ALA A C 1
ATOM 769 O O . ALA A 1 94 ? -3.400 -7.346 -1.517 1.00 92.88 94 ALA A O 1
ATOM 770 N N . PHE A 1 95 ? -2.720 -9.433 -2.051 1.00 94.50 95 PHE A N 1
ATOM 771 C CA . PHE A 1 95 ? -2.179 -9.119 -3.369 1.00 94.50 95 PHE A CA 1
ATOM 772 C C . PHE A 1 95 ? -2.859 -9.986 -4.411 1.00 94.50 95 PHE A C 1
ATOM 774 O O . PHE A 1 95 ? -2.953 -11.207 -4.229 1.00 94.50 95 PHE A O 1
ATOM 781 N N . LYS A 1 96 ? -3.371 -9.353 -5.464 1.00 95.00 96 LYS A N 1
ATOM 782 C CA . LYS A 1 96 ? -3.977 -10.053 -6.589 1.00 95.00 96 LYS A CA 1
ATOM 783 C C . LYS A 1 96 ? -4.110 -9.117 -7.778 1.00 95.00 96 LYS A C 1
ATOM 785 O O . LYS A 1 96 ? -4.719 -8.073 -7.628 1.00 95.00 96 LYS A O 1
ATOM 790 N N . ASP A 1 97 ? -3.673 -9.556 -8.949 1.00 94.81 97 ASP A N 1
ATOM 791 C CA . ASP A 1 97 ? -4.050 -8.948 -10.231 1.00 94.81 97 ASP A CA 1
ATOM 792 C C . ASP A 1 97 ? -5.586 -8.998 -10.425 1.00 94.81 97 ASP A C 1
ATOM 794 O O . ASP A 1 97 ? -6.164 -10.057 -10.718 1.00 94.81 97 ASP A O 1
ATOM 798 N N . PHE A 1 98 ? -6.259 -7.880 -10.136 1.00 92.81 98 PHE A N 1
ATOM 799 C CA . PHE A 1 98 ? -7.714 -7.708 -10.152 1.00 92.81 98 PHE A CA 1
ATOM 800 C C . PHE A 1 98 ? -8.189 -7.082 -11.466 1.00 92.81 98 PHE A C 1
ATOM 802 O O . PHE A 1 98 ? -9.305 -7.368 -11.911 1.00 92.81 98 PHE A O 1
ATOM 809 N N . ASN A 1 99 ? -7.365 -6.237 -12.088 1.00 92.44 99 ASN A N 1
ATOM 810 C CA . ASN A 1 99 ? -7.668 -5.578 -13.360 1.00 92.44 99 ASN A CA 1
ATOM 811 C C . ASN A 1 99 ? -7.145 -6.340 -14.603 1.00 92.44 99 ASN A C 1
ATOM 813 O O . ASN A 1 99 ? -7.488 -5.955 -15.723 1.00 92.44 99 ASN A O 1
ATOM 817 N N . TYR A 1 100 ? -6.410 -7.440 -14.411 1.00 94.31 100 TYR A N 1
ATOM 818 C CA . TYR A 1 100 ? -5.797 -8.286 -15.441 1.00 94.31 100 TYR A CA 1
ATOM 819 C C . TYR A 1 100 ? -4.710 -7.589 -16.271 1.00 94.31 100 TYR A C 1
ATOM 821 O O . TYR A 1 100 ? -4.547 -7.901 -17.457 1.00 94.31 100 TYR A O 1
ATOM 829 N N . ASP A 1 101 ? -3.976 -6.645 -15.682 1.00 93.50 101 ASP A N 1
ATOM 830 C CA . ASP A 1 101 ? -2.853 -5.968 -16.341 1.00 93.50 101 ASP A CA 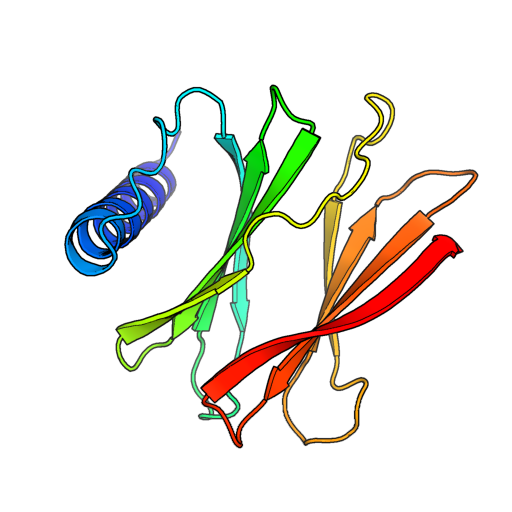1
ATOM 831 C C . ASP A 1 101 ? -1.514 -6.720 -16.208 1.00 93.50 101 ASP A C 1
ATOM 833 O O . ASP A 1 101 ? -0.528 -6.352 -16.855 1.00 93.50 101 ASP A O 1
ATOM 837 N N . GLY A 1 102 ? -1.500 -7.828 -15.458 1.00 94.12 102 GLY A N 1
ATOM 838 C CA . GLY A 1 102 ? -0.326 -8.665 -15.227 1.00 94.12 102 GLY A CA 1
ATOM 839 C C . GLY A 1 102 ? 0.535 -8.230 -14.039 1.00 94.12 102 GLY A C 1
ATOM 840 O O . GLY A 1 102 ? 1.596 -8.825 -13.835 1.00 94.12 102 GLY A O 1
ATOM 841 N N . ILE A 1 103 ? 0.097 -7.233 -13.266 1.00 94.38 103 ILE A N 1
ATOM 842 C CA . ILE A 1 103 ? 0.742 -6.726 -12.054 1.00 94.38 103 ILE A CA 1
ATOM 843 C C . ILE A 1 103 ? -0.212 -6.961 -10.877 1.00 94.38 103 ILE A C 1
ATOM 845 O O . ILE A 1 103 ? -1.426 -6.838 -11.003 1.00 94.38 103 ILE A O 1
ATOM 849 N N . ASP A 1 104 ? 0.311 -7.371 -9.720 1.00 95.06 104 ASP A N 1
ATOM 850 C CA . ASP A 1 104 ? -0.558 -7.611 -8.567 1.00 95.06 104 ASP A CA 1
ATOM 851 C C . ASP A 1 104 ? -1.050 -6.290 -7.954 1.00 95.06 104 ASP A C 1
ATOM 853 O O . ASP A 1 104 ? -0.254 -5.441 -7.547 1.00 95.06 104 ASP A O 1
ATOM 857 N N . ASP A 1 105 ? -2.369 -6.165 -7.793 1.00 94.25 105 ASP A N 1
ATOM 858 C CA . ASP A 1 105 ? -2.998 -5.040 -7.103 1.00 94.25 105 ASP A CA 1
ATOM 859 C C . ASP A 1 105 ? -2.953 -5.215 -5.576 1.00 94.25 105 ASP A C 1
ATOM 861 O O . ASP A 1 105 ? -2.974 -6.330 -5.039 1.00 94.25 105 ASP A O 1
ATOM 865 N N . ILE A 1 106 ? -2.955 -4.094 -4.853 1.00 93.62 106 ILE A N 1
ATOM 866 C CA . ILE A 1 106 ? -3.028 -4.042 -3.390 1.00 93.62 106 ILE A CA 1
ATOM 867 C C . ILE A 1 106 ? -4.493 -4.026 -2.969 1.00 93.62 106 ILE A C 1
ATOM 869 O O . ILE A 1 106 ? -5.228 -3.083 -3.261 1.00 93.62 106 ILE A O 1
ATOM 873 N N . ILE A 1 107 ? -4.901 -5.027 -2.195 1.00 92.81 107 ILE A N 1
ATOM 874 C CA . ILE A 1 107 ? -6.235 -5.106 -1.605 1.00 92.81 107 ILE A CA 1
ATOM 875 C C . ILE A 1 107 ? -6.122 -4.824 -0.110 1.00 92.81 107 ILE A C 1
ATOM 877 O O . ILE A 1 107 ? -5.527 -5.604 0.637 1.00 92.81 107 ILE A O 1
ATOM 881 N N . LEU A 1 108 ? -6.729 -3.725 0.334 1.00 89.81 108 LEU A N 1
ATOM 882 C CA . LEU A 1 108 ? -6.857 -3.370 1.743 1.00 89.81 108 LEU A CA 1
ATOM 883 C C . LEU A 1 108 ? -8.271 -3.634 2.230 1.00 89.81 108 LEU A C 1
ATOM 885 O O . LEU A 1 108 ? -9.234 -3.152 1.638 1.00 89.81 108 LEU A O 1
ATOM 889 N N . TYR A 1 109 ? -8.399 -4.354 3.338 1.00 86.56 109 TYR A N 1
ATOM 890 C CA . TYR A 1 109 ? -9.698 -4.622 3.945 1.00 86.56 109 TYR A CA 1
ATOM 891 C C . TYR A 1 109 ? -9.607 -4.746 5.459 1.00 86.56 109 TYR A C 1
ATOM 893 O O . TYR A 1 109 ? -8.543 -4.997 6.018 1.00 86.56 109 TYR A O 1
ATOM 901 N N . THR A 1 110 ? -10.730 -4.576 6.146 1.00 80.81 110 THR A N 1
ATOM 902 C CA . THR A 1 110 ? -10.789 -4.703 7.610 1.00 80.81 110 THR A CA 1
ATOM 903 C C . THR A 1 110 ? -11.652 -5.890 8.020 1.00 80.81 110 THR A C 1
ATOM 905 O O . THR A 1 110 ? -12.476 -6.360 7.246 1.00 80.81 110 THR A O 1
ATOM 908 N N . ASN A 1 111 ? -11.488 -6.404 9.236 1.00 73.44 111 ASN A N 1
ATOM 909 C CA . ASN A 1 111 ? -12.299 -7.516 9.748 1.00 73.44 111 ASN A CA 1
ATOM 910 C C . ASN A 1 111 ? -13.601 -7.063 10.438 1.00 73.44 111 ASN A C 1
ATOM 912 O O . ASN A 1 111 ? -14.006 -7.663 11.435 1.00 73.44 111 ASN A O 1
ATOM 916 N N . LYS A 1 112 ? -14.254 -6.001 9.953 1.00 71.31 112 LYS A N 1
ATOM 917 C CA . LYS A 1 112 ? -15.489 -5.503 10.572 1.00 71.31 112 LYS A CA 1
ATOM 918 C C . LYS A 1 112 ? -16.653 -6.478 10.308 1.00 71.31 112 LYS A C 1
ATOM 920 O O . LYS A 1 112 ? -16.974 -6.709 9.147 1.00 71.31 112 LYS A O 1
ATOM 925 N N . PRO A 1 113 ? -17.309 -7.025 11.350 1.00 65.69 113 PRO A N 1
ATOM 926 C CA . PRO A 1 113 ? -18.269 -8.124 11.205 1.00 65.69 113 PRO A CA 1
ATOM 927 C C . PRO A 1 113 ? -19.528 -7.772 10.401 1.00 65.69 113 PRO A C 1
ATOM 929 O O . PRO A 1 113 ? -20.098 -8.656 9.772 1.00 65.69 113 PRO A O 1
ATOM 932 N N . ASP A 1 114 ? -19.930 -6.499 10.389 1.00 71.75 114 ASP A N 1
ATOM 933 C CA . ASP A 1 114 ? -21.195 -6.071 9.772 1.00 71.75 114 ASP A CA 1
ATOM 934 C C . ASP A 1 114 ? -21.019 -5.314 8.448 1.00 71.75 114 ASP A C 1
ATOM 936 O O . ASP A 1 114 ? -22.002 -5.038 7.760 1.00 71.75 114 ASP A O 1
ATOM 940 N N . LYS A 1 115 ? -19.788 -4.890 8.129 1.00 73.50 115 LYS A N 1
ATOM 941 C CA . LYS A 1 115 ? -19.489 -4.072 6.947 1.00 73.50 115 LYS A CA 1
ATOM 942 C C . LYS A 1 115 ? -17.983 -4.012 6.708 1.00 73.50 115 LYS A C 1
ATOM 944 O O . LYS A 1 115 ? -17.311 -3.186 7.325 1.00 73.50 115 LYS A O 1
ATOM 949 N N . VAL A 1 116 ? -17.457 -4.840 5.814 1.00 81.50 116 VAL A N 1
ATOM 950 C CA . VAL A 1 116 ? -16.029 -4.895 5.479 1.00 81.50 116 VAL A CA 1
ATOM 951 C C . VAL A 1 116 ? -15.726 -3.893 4.365 1.00 81.50 116 VAL A C 1
ATOM 953 O O . VAL A 1 116 ? -16.035 -4.181 3.210 1.00 81.50 116 VAL A O 1
ATOM 956 N N . PRO A 1 117 ? -15.139 -2.712 4.648 1.00 83.38 117 PRO A N 1
ATOM 957 C CA . PRO A 1 117 ? -14.590 -1.878 3.590 1.00 83.38 117 PRO A CA 1
ATOM 958 C C . PRO A 1 117 ? -13.460 -2.618 2.875 1.00 83.38 117 PRO A C 1
ATOM 960 O O . PRO A 1 117 ? -12.569 -3.158 3.533 1.00 83.38 117 PRO A O 1
ATOM 963 N N . ILE A 1 118 ? -13.495 -2.598 1.546 1.00 87.19 118 ILE A N 1
ATOM 964 C CA . ILE A 1 118 ? -12.447 -3.105 0.663 1.00 87.19 118 ILE A CA 1
ATOM 965 C C . ILE A 1 118 ? -12.007 -1.969 -0.256 1.00 87.19 118 ILE A C 1
ATOM 967 O O . ILE A 1 118 ? -12.842 -1.309 -0.875 1.00 87.19 118 ILE A O 1
ATOM 971 N N . TYR A 1 119 ? -10.697 -1.761 -0.349 1.00 90.00 119 TYR A N 1
ATOM 972 C CA . TYR A 1 119 ? -10.053 -0.828 -1.266 1.00 90.00 119 TYR A CA 1
ATOM 973 C C . TYR A 1 119 ? -9.068 -1.598 -2.133 1.00 90.00 119 TYR A C 1
ATOM 975 O O . TYR A 1 119 ? -8.289 -2.394 -1.612 1.00 90.00 119 TYR A O 1
ATOM 983 N N . ILE A 1 120 ? -9.104 -1.353 -3.437 1.00 92.06 120 ILE A N 1
ATOM 984 C CA . ILE A 1 120 ? -8.216 -1.993 -4.407 1.00 92.06 120 ILE A CA 1
ATOM 985 C C . ILE A 1 120 ? -7.406 -0.897 -5.085 1.00 92.06 120 ILE A C 1
ATOM 987 O O . ILE A 1 120 ? -7.990 0.017 -5.670 1.00 92.06 120 ILE A O 1
ATOM 991 N N . PHE A 1 121 ? -6.083 -0.988 -4.996 1.00 92.94 121 PHE A N 1
ATOM 992 C CA . PHE A 1 121 ? -5.145 -0.064 -5.625 1.00 92.94 121 PHE A CA 1
ATOM 993 C C . PHE A 1 121 ? -4.300 -0.803 -6.644 1.00 92.94 121 PHE A C 1
ATOM 995 O O . PHE A 1 121 ? -3.702 -1.818 -6.300 1.00 92.94 121 PHE A O 1
ATOM 1002 N N . GLY A 1 122 ? -4.220 -0.264 -7.851 1.00 93.25 122 GLY A N 1
ATOM 1003 C CA . GLY A 1 122 ? -3.455 -0.864 -8.937 1.00 93.25 122 GLY A CA 1
ATOM 1004 C C . GLY A 1 122 ? -2.407 0.074 -9.482 1.00 93.25 122 GLY A C 1
ATOM 1005 O O . GLY A 1 122 ? -2.546 1.297 -9.388 1.00 93.25 122 GLY A O 1
ATOM 1006 N N . TYR A 1 123 ? -1.348 -0.506 -10.036 1.00 93.12 123 TYR A N 1
ATOM 1007 C CA . TYR A 1 123 ? -0.251 0.249 -10.617 1.00 93.12 123 TYR A CA 1
ATOM 1008 C C . TYR A 1 123 ? -0.527 0.572 -12.086 1.00 93.12 123 TYR A C 1
ATOM 1010 O O . TYR A 1 123 ? -0.562 -0.285 -12.963 1.00 93.12 123 TYR A O 1
ATOM 1018 N N . ASN A 1 124 ? -0.682 1.855 -12.379 1.00 90.69 124 ASN A N 1
ATOM 1019 C CA . ASN A 1 124 ? -0.896 2.361 -13.719 1.00 90.69 124 ASN A CA 1
ATOM 1020 C C . ASN A 1 124 ? 0.443 2.607 -14.420 1.00 90.69 124 ASN A C 1
ATOM 1022 O O . ASN A 1 124 ? 1.064 3.668 -14.291 1.00 90.69 124 ASN A O 1
ATOM 1026 N N . THR A 1 125 ? 0.859 1.632 -15.225 1.00 89.25 125 THR A N 1
ATOM 1027 C CA . THR A 1 125 ? 2.108 1.670 -16.006 1.00 89.25 125 THR A CA 1
ATOM 1028 C C . THR A 1 125 ? 2.203 2.852 -16.976 1.00 89.25 125 THR A C 1
ATOM 1030 O O . THR A 1 125 ? 3.306 3.288 -17.301 1.00 89.25 125 THR A O 1
ATOM 1033 N N . ASN A 1 126 ? 1.076 3.423 -17.419 1.00 88.62 126 ASN A N 1
ATOM 1034 C CA . ASN A 1 126 ? 1.082 4.530 -18.382 1.00 88.62 126 ASN A CA 1
ATOM 1035 C C . ASN A 1 126 ? 1.552 5.849 -17.765 1.00 88.62 126 ASN A C 1
ATOM 1037 O O . ASN A 1 126 ? 2.178 6.664 -18.443 1.00 88.62 126 ASN A O 1
ATOM 1041 N N . ILE A 1 127 ? 1.213 6.074 -16.496 1.00 86.75 127 ILE A N 1
ATOM 1042 C CA . ILE A 1 127 ? 1.553 7.303 -15.766 1.00 86.75 127 ILE A CA 1
ATOM 1043 C C . ILE A 1 127 ? 2.554 7.060 -14.639 1.00 86.75 127 ILE A C 1
ATOM 1045 O O . ILE A 1 127 ? 2.971 8.019 -13.995 1.00 86.75 127 ILE A O 1
ATOM 1049 N N . ASN A 1 128 ? 2.970 5.805 -14.440 1.00 86.25 128 ASN A N 1
ATOM 1050 C CA . ASN A 1 128 ? 3.909 5.391 -13.409 1.00 86.25 128 ASN A CA 1
ATOM 1051 C C . ASN A 1 128 ? 3.420 5.807 -12.007 1.00 86.25 128 ASN A C 1
ATOM 1053 O O . ASN A 1 128 ? 4.112 6.530 -11.294 1.00 86.25 128 ASN A O 1
ATOM 1057 N N . GLN A 1 129 ? 2.186 5.434 -11.649 1.00 86.88 129 GLN A N 1
ATOM 1058 C CA . GLN A 1 129 ? 1.552 5.773 -10.365 1.00 86.88 129 GLN A CA 1
ATOM 1059 C C . GLN A 1 129 ? 0.585 4.677 -9.922 1.00 86.88 129 GLN A C 1
ATOM 1061 O O . GLN A 1 129 ? 0.087 3.928 -10.754 1.00 86.88 129 GLN A O 1
ATOM 1066 N N . PHE A 1 130 ? 0.300 4.600 -8.622 1.00 89.31 130 PHE A N 1
ATOM 1067 C CA . PHE A 1 130 ? -0.802 3.783 -8.120 1.00 89.31 130 PHE A CA 1
ATOM 1068 C C . PHE A 1 130 ? -2.087 4.604 -8.079 1.00 89.31 130 PHE A C 1
ATOM 1070 O O . PHE A 1 130 ? -2.072 5.746 -7.620 1.00 89.31 130 PHE A O 1
ATOM 1077 N N . ASP A 1 131 ? -3.193 3.988 -8.484 1.00 88.38 131 ASP A N 1
ATOM 1078 C CA . ASP A 1 131 ? -4.527 4.580 -8.489 1.00 88.38 131 ASP A CA 1
ATOM 1079 C C . ASP A 1 131 ? -5.497 3.721 -7.667 1.00 88.38 131 ASP A C 1
ATOM 1081 O O . ASP A 1 131 ? -5.376 2.496 -7.606 1.00 88.38 131 ASP A O 1
ATOM 1085 N N . LEU A 1 132 ? -6.505 4.351 -7.053 1.00 89.56 132 LEU A N 1
ATOM 1086 C CA . LEU A 1 132 ? -7.636 3.622 -6.475 1.00 89.56 132 LEU A CA 1
ATOM 1087 C C . LEU A 1 132 ? -8.504 3.068 -7.615 1.00 89.56 132 LEU A C 1
ATOM 1089 O O . LEU A 1 132 ? -9.208 3.825 -8.282 1.00 89.56 132 LEU A O 1
ATOM 1093 N N . LEU A 1 133 ? -8.494 1.749 -7.799 1.00 91.25 133 LEU A N 1
ATOM 1094 C CA . LEU A 1 133 ? -9.304 1.061 -8.805 1.00 91.25 133 LEU A CA 1
ATOM 1095 C C . LEU A 1 133 ? -10.758 0.902 -8.356 1.00 91.25 133 LEU A C 1
ATOM 1097 O O . LEU A 1 133 ? -11.686 1.059 -9.149 1.00 91.25 133 LEU A O 1
ATOM 1101 N N . SER A 1 134 ? -10.969 0.555 -7.085 1.00 90.44 134 SER A N 1
ATOM 1102 C CA . SER A 1 134 ? -12.306 0.311 -6.547 1.00 90.44 134 SER A CA 1
ATOM 1103 C C . SER A 1 134 ? -12.363 0.505 -5.037 1.00 90.44 134 SER A C 1
ATOM 1105 O O . SER A 1 134 ? -11.396 0.226 -4.326 1.00 90.44 134 SER A O 1
ATOM 1107 N N . ASN A 1 135 ? -13.523 0.943 -4.546 1.00 88.56 135 ASN A N 1
ATOM 1108 C CA . ASN A 1 135 ? -13.892 0.842 -3.142 1.00 88.56 135 ASN A CA 1
ATOM 1109 C C . ASN A 1 135 ? -15.328 0.324 -3.013 1.00 88.56 135 ASN A C 1
ATOM 1111 O O . ASN A 1 135 ? -16.212 0.681 -3.791 1.00 88.56 135 ASN A O 1
ATOM 1115 N N . PHE A 1 136 ? -15.558 -0.568 -2.059 1.00 86.50 136 PHE A N 1
ATOM 1116 C CA . PHE A 1 136 ? -16.888 -1.096 -1.771 1.00 86.50 136 PHE A CA 1
ATOM 1117 C C . PHE A 1 136 ? -16.934 -1.687 -0.365 1.00 86.50 136 PHE A C 1
ATOM 1119 O O . PHE A 1 136 ? -15.935 -1.715 0.353 1.00 86.50 136 PHE A O 1
ATOM 1126 N N . TYR A 1 137 ? -18.120 -2.134 0.035 1.00 84.81 137 TYR A N 1
ATOM 1127 C CA . TYR A 1 137 ? -18.334 -2.816 1.301 1.00 84.81 137 TYR A CA 1
ATOM 1128 C C . TYR A 1 137 ? -18.925 -4.196 1.047 1.00 84.81 137 TYR A C 1
ATOM 1130 O O . TYR A 1 137 ? -19.790 -4.332 0.178 1.00 84.81 137 TYR A O 1
ATOM 1138 N N . VAL A 1 138 ? -18.463 -5.183 1.810 1.00 79.06 138 VAL A N 1
ATOM 1139 C CA . VAL A 1 138 ? -19.013 -6.546 1.847 1.00 79.06 138 VAL A CA 1
ATOM 1140 C C . VAL A 1 138 ? -19.704 -6.791 3.178 1.00 79.06 138 VAL A C 1
ATOM 1142 O O . VAL A 1 138 ? -19.205 -6.257 4.197 1.00 79.06 138 VAL A O 1
#

Sequence (138 aa):
MDHKHKLIIAFSIMAILYFSMQTNKTFAAYENYDLYHSTHHDLTGNNKKDQLIIYKDVVEERIAIHIISDDFNTYILEGINIQVDDSITTLNVAFKDFNYDGIDDIILYTNKPDKVPIYIFGYNTNINQFDLLSNFYV

Radius of gyration: 15.02 Å; chains: 1; bounding box: 39×31×38 Å